Protein AF-A0A0L7K355-F1 (afdb_monomer)

Nearest PDB structures (foldseek):
  6idk-assembly1_A  TM=2.744E-01  e=1.757E+00  dengue virus type 3
  8cxg-assembly1_B  TM=2.798E-01  e=2.137E+00  Zika virus

Foldseek 3Di:
DVVCLVVVLVVVVPDQKDKDKQPQADPVRQCVVCVSDVQKDKDKDQLDDPVDPDPDDPSTMIMMMIGGCVQQVDADQDQDDDFKGKGKRWGQQDPPDDPPPPVRTDIDIDMDGSDD

Solvent-accessible surface area (backbone atoms only — not comparable to full-atom values): 7020 Å² total; per-residue (Å²): 78,86,90,48,45,71,59,53,38,57,46,57,78,78,44,62,65,49,81,46,67,61,42,62,40,52,76,87,50,48,65,58,60,54,74,59,42,85,65,37,44,68,52,66,47,43,48,57,74,83,89,48,99,62,86,82,74,85,65,72,29,26,40,35,40,35,35,35,38,93,70,47,82,61,71,60,80,50,75,50,66,99,53,39,46,35,41,37,43,47,37,56,77,46,92,88,51,63,84,85,37,72,89,33,49,50,72,46,73,52,70,46,72,61,78,130

Radius of gyration: 15.43 Å; Cα contacts (8 Å, |Δi|>4): 185; chains: 1; bounding box: 41×18×38 Å

pLDDT: mean 74.79, std 15.48, range [42.19, 96.38]

Mean predicted aligned error: 9.86 Å

Structure (mmCIF, N/CA/C/O backbone):
data_AF-A0A0L7K355-F1
#
_entry.id   AF-A0A0L7K355-F1
#
loop_
_atom_site.group_PDB
_atom_site.id
_atom_site.type_symbol
_atom_site.label_atom_id
_atom_site.label_alt_id
_atom_site.label_comp_id
_atom_site.label_asym_id
_atom_site.label_entity_id
_atom_site.label_seq_id
_atom_site.pdbx_PDB_ins_code
_atom_site.Cartn_x
_atom_site.Cartn_y
_atom_site.Cartn_z
_atom_site.occupancy
_atom_site.B_iso_or_equiv
_atom_site.auth_seq_id
_atom_site.auth_comp_id
_atom_site.auth_asym_id
_atom_site.auth_atom_id
_atom_site.pdbx_PDB_model_num
ATOM 1 N N . MET A 1 1 ? 12.694 3.382 -3.783 1.00 74.38 1 MET A N 1
ATOM 2 C CA . MET A 1 1 ? 11.914 2.826 -2.649 1.00 74.38 1 MET A CA 1
ATOM 3 C C . MET A 1 1 ? 12.766 2.152 -1.568 1.00 74.38 1 MET A C 1
ATOM 5 O O . MET A 1 1 ? 12.656 2.563 -0.422 1.00 74.38 1 MET A O 1
ATOM 9 N N . LYS A 1 2 ? 13.619 1.158 -1.884 1.00 72.12 2 LYS A N 1
ATOM 10 C CA . LYS A 1 2 ? 14.392 0.391 -0.873 1.00 72.12 2 LYS A CA 1
ATOM 11 C C . LYS A 1 2 ? 15.252 1.267 0.064 1.00 72.12 2 LYS A C 1
ATOM 13 O O . LYS A 1 2 ? 15.356 0.978 1.247 1.00 72.12 2 LYS A O 1
ATOM 18 N N . THR A 1 3 ? 15.791 2.382 -0.432 1.00 79.31 3 THR A N 1
ATOM 19 C CA . THR A 1 3 ? 16.575 3.358 0.354 1.00 79.31 3 THR A CA 1
ATOM 20 C C . THR A 1 3 ? 15.746 4.223 1.309 1.00 79.31 3 THR A C 1
ATOM 22 O O . THR A 1 3 ? 16.300 4.789 2.244 1.00 79.31 3 THR A O 1
ATOM 25 N N . SER A 1 4 ? 14.431 4.319 1.106 1.00 86.75 4 SER A N 1
ATOM 26 C CA . SER A 1 4 ? 13.522 5.168 1.893 1.00 86.75 4 SER A CA 1
ATOM 27 C C . SER A 1 4 ? 12.599 4.360 2.809 1.00 86.75 4 SER A C 1
ATOM 29 O O . SER A 1 4 ? 11.706 4.929 3.428 1.00 86.75 4 SER A O 1
ATOM 31 N N . VAL A 1 5 ? 12.793 3.038 2.910 1.00 91.56 5 VAL A N 1
ATOM 32 C CA . VAL A 1 5 ? 11.860 2.132 3.603 1.00 91.56 5 VAL A CA 1
ATOM 33 C C . VAL A 1 5 ? 11.627 2.505 5.069 1.00 91.56 5 VAL A C 1
ATOM 35 O O . VAL A 1 5 ? 10.502 2.425 5.549 1.00 91.56 5 VAL A O 1
ATOM 38 N N . ASN A 1 6 ? 12.657 2.983 5.769 1.00 93.25 6 ASN A N 1
ATOM 39 C CA . ASN A 1 6 ? 12.523 3.384 7.170 1.00 93.25 6 ASN A CA 1
ATOM 40 C C . ASN A 1 6 ? 11.656 4.639 7.340 1.00 93.25 6 ASN A C 1
ATOM 42 O O . ASN A 1 6 ? 10.932 4.742 8.322 1.00 93.25 6 ASN A O 1
ATOM 46 N N . GLU A 1 7 ? 11.671 5.563 6.378 1.00 93.50 7 GLU A N 1
ATOM 47 C CA . GLU A 1 7 ? 10.769 6.720 6.403 1.00 93.50 7 GLU A CA 1
ATOM 48 C C . GLU A 1 7 ? 9.329 6.301 6.088 1.00 93.50 7 GLU A C 1
ATOM 50 O O . GLU A 1 7 ? 8.392 6.788 6.712 1.00 93.50 7 GLU A O 1
ATOM 55 N N . ILE A 1 8 ? 9.144 5.326 5.192 1.00 93.81 8 ILE A N 1
ATOM 56 C CA . ILE A 1 8 ? 7.818 4.757 4.908 1.00 93.81 8 ILE A CA 1
ATOM 57 C C . ILE A 1 8 ? 7.250 4.063 6.155 1.00 93.81 8 ILE A C 1
ATOM 59 O O . ILE A 1 8 ? 6.062 4.199 6.437 1.00 93.81 8 ILE A O 1
ATOM 63 N N . ARG A 1 9 ? 8.086 3.379 6.947 1.00 95.81 9 ARG A N 1
ATOM 64 C CA . ARG A 1 9 ? 7.675 2.802 8.239 1.00 95.81 9 ARG A CA 1
ATOM 65 C C . ARG A 1 9 ? 7.173 3.865 9.211 1.00 95.81 9 ARG A C 1
ATOM 67 O O . ARG A 1 9 ? 6.063 3.736 9.706 1.00 95.81 9 ARG A O 1
ATOM 74 N N . LYS A 1 10 ? 7.911 4.966 9.372 1.00 94.69 10 LYS A N 1
ATOM 75 C CA . LYS A 1 10 ? 7.474 6.100 10.207 1.00 94.69 10 LYS A CA 1
ATOM 76 C C . LYS A 1 10 ? 6.156 6.718 9.726 1.00 94.69 10 LYS A C 1
ATOM 78 O O . LYS A 1 10 ? 5.346 7.169 10.534 1.00 94.69 10 LYS A O 1
ATOM 83 N N . LEU A 1 11 ? 5.916 6.740 8.411 1.00 93.75 11 LEU A N 1
ATOM 84 C CA . LEU A 1 11 ? 4.616 7.147 7.868 1.00 93.75 11 LEU A CA 1
ATOM 85 C C . LEU A 1 11 ? 3.511 6.160 8.266 1.00 93.75 11 LEU A C 1
ATOM 87 O O . LEU A 1 11 ? 2.422 6.594 8.625 1.00 93.75 11 LEU A O 1
ATOM 91 N N . CYS A 1 12 ? 3.781 4.853 8.264 1.00 95.31 12 CYS A N 1
ATOM 92 C CA . CYS A 1 12 ? 2.821 3.838 8.714 1.00 95.31 12 CYS A CA 1
ATOM 93 C C . CYS A 1 12 ? 2.493 3.957 10.216 1.00 95.31 12 CYS A C 1
ATOM 95 O O . CYS A 1 12 ? 1.378 3.625 10.620 1.00 95.31 12 CYS A O 1
ATOM 97 N N . ASP A 1 13 ? 3.407 4.486 11.033 1.00 94.00 13 ASP A N 1
ATOM 98 C CA . ASP A 1 13 ? 3.155 4.720 12.464 1.00 94.00 13 ASP A CA 1
ATOM 99 C C . ASP A 1 13 ? 2.121 5.833 12.712 1.00 94.00 13 ASP A C 1
ATOM 101 O O . ASP A 1 13 ? 1.475 5.865 13.758 1.00 94.00 13 ASP A O 1
ATOM 105 N N . THR A 1 14 ? 1.951 6.755 11.758 1.00 92.38 14 THR A N 1
ATOM 106 C CA . THR A 1 14 ? 1.155 7.986 11.940 1.00 92.38 14 THR A CA 1
ATOM 107 C C . THR A 1 14 ? -0.010 8.135 10.961 1.00 92.38 14 THR A C 1
ATOM 109 O O . THR A 1 14 ? -0.914 8.931 11.209 1.00 92.38 14 THR A O 1
ATOM 112 N N . ALA A 1 15 ? -0.022 7.370 9.871 1.00 89.44 15 ALA A N 1
ATOM 113 C CA . ALA A 1 15 ? -1.077 7.367 8.864 1.00 89.44 15 ALA A CA 1
ATOM 114 C C . ALA A 1 15 ? -1.865 6.050 8.876 1.00 89.44 15 ALA A C 1
ATOM 116 O O . ALA A 1 15 ? -1.381 5.022 9.339 1.00 89.44 15 ALA A O 1
ATOM 117 N N . ASP A 1 16 ? -3.077 6.059 8.322 1.00 87.56 16 ASP A N 1
ATOM 118 C CA . ASP A 1 16 ? -3.879 4.843 8.105 1.00 87.56 16 ASP A CA 1
ATOM 119 C C . ASP A 1 16 ? -3.803 4.332 6.665 1.00 87.56 16 ASP A C 1
ATOM 121 O O . ASP A 1 16 ? -4.039 3.152 6.402 1.00 87.56 16 ASP A O 1
ATOM 125 N N . ILE A 1 17 ? -3.465 5.227 5.735 1.00 89.12 17 ILE A N 1
ATOM 126 C CA . ILE A 1 17 ? -3.257 4.947 4.318 1.00 89.12 17 ILE A CA 1
ATOM 127 C C . ILE A 1 17 ? -1.984 5.669 3.887 1.00 89.12 17 ILE A C 1
ATOM 129 O O . ILE A 1 17 ? -1.827 6.863 4.142 1.00 89.12 17 ILE A O 1
ATOM 133 N N . VAL A 1 18 ? -1.095 4.954 3.203 1.00 91.62 18 VAL A N 1
ATOM 134 C CA . VAL A 1 18 ? 0.140 5.503 2.638 1.00 91.62 18 VAL A CA 1
ATOM 135 C C . VAL A 1 18 ? 0.145 5.237 1.140 1.00 91.62 18 VAL A C 1
ATOM 137 O O . VAL A 1 18 ? 0.139 4.088 0.708 1.00 91.62 18 VAL A O 1
ATOM 140 N N . CYS A 1 19 ? 0.174 6.300 0.339 1.00 89.75 19 CYS A N 1
ATOM 141 C CA . CYS A 1 19 ? 0.305 6.214 -1.113 1.00 89.75 19 CYS A CA 1
ATOM 142 C C . CYS A 1 19 ? 1.754 6.502 -1.511 1.00 89.75 19 CYS A C 1
ATOM 144 O O . CYS A 1 19 ? 2.311 7.534 -1.142 1.00 89.75 19 CYS A O 1
ATOM 146 N N . LEU A 1 20 ? 2.349 5.606 -2.289 1.00 88.69 20 LEU A N 1
ATOM 147 C CA . LEU A 1 20 ? 3.707 5.710 -2.803 1.00 88.69 20 LEU A CA 1
ATOM 148 C C . LEU A 1 20 ? 3.660 5.862 -4.323 1.00 88.69 20 LEU A C 1
ATOM 150 O O . LEU A 1 20 ? 2.919 5.158 -5.008 1.00 88.69 20 LEU A O 1
ATOM 154 N N . GLN A 1 21 ? 4.485 6.756 -4.850 1.00 86.44 21 GLN A N 1
ATOM 155 C CA . GLN A 1 21 ? 4.757 6.884 -6.280 1.00 86.44 21 GLN A CA 1
ATOM 156 C C . GLN A 1 21 ? 6.245 6.674 -6.517 1.00 86.44 21 GLN A C 1
ATOM 158 O O . GLN A 1 21 ? 7.031 6.719 -5.568 1.00 86.44 21 GLN A O 1
ATOM 163 N N . GLU A 1 22 ? 6.622 6.433 -7.771 1.00 85.12 22 GLU A N 1
ATOM 164 C CA . GLU A 1 22 ? 8.008 6.155 -8.135 1.00 85.12 22 GLU A CA 1
ATOM 165 C C . GLU A 1 22 ? 8.566 5.008 -7.274 1.00 85.12 22 GLU A C 1
ATOM 167 O O . GLU A 1 22 ? 9.632 5.090 -6.654 1.00 85.12 22 GLU A O 1
ATOM 172 N N . THR A 1 23 ? 7.837 3.887 -7.235 1.00 85.69 23 THR A N 1
ATOM 173 C CA . THR A 1 23 ? 8.261 2.715 -6.457 1.00 85.69 23 THR A CA 1
ATOM 174 C C . THR A 1 23 ? 9.441 1.978 -7.091 1.00 85.69 23 THR A C 1
ATOM 176 O O . THR A 1 23 ? 10.284 1.454 -6.361 1.00 85.69 23 THR A O 1
ATOM 179 N N . TRP A 1 24 ? 9.519 1.955 -8.431 1.00 84.69 24 TRP A N 1
ATOM 180 C CA . TRP A 1 24 ? 10.567 1.266 -9.203 1.00 84.69 24 TRP A CA 1
ATOM 181 C C . TRP A 1 24 ? 10.685 -0.231 -8.863 1.00 84.69 24 TRP A C 1
ATOM 183 O O . TRP A 1 24 ? 11.762 -0.815 -8.943 1.00 84.69 24 TRP A O 1
ATOM 193 N N . LEU A 1 25 ? 9.579 -0.856 -8.449 1.00 84.31 25 LEU A N 1
ATOM 194 C CA . LEU A 1 25 ? 9.524 -2.287 -8.168 1.00 84.31 25 LEU A CA 1
ATOM 195 C C . LEU A 1 25 ? 9.252 -3.057 -9.456 1.00 84.31 25 LEU A C 1
ATOM 197 O O . LEU A 1 25 ? 8.360 -2.692 -10.227 1.00 84.31 25 LEU A O 1
ATOM 201 N N . LEU A 1 26 ? 9.989 -4.144 -9.669 1.00 84.12 26 LEU A N 1
ATOM 202 C CA . LEU A 1 26 ? 9.643 -5.149 -10.670 1.00 84.12 26 LEU A CA 1
ATOM 203 C C . LEU A 1 26 ? 8.385 -5.910 -10.225 1.00 84.12 26 LEU A C 1
ATOM 205 O O . LEU A 1 26 ? 8.100 -5.952 -9.027 1.00 84.12 26 LEU A O 1
ATOM 209 N N . PRO A 1 27 ? 7.624 -6.543 -11.137 1.00 82.75 27 PRO A N 1
ATOM 210 C CA . PRO A 1 27 ? 6.422 -7.284 -10.752 1.00 82.75 27 PRO A CA 1
ATOM 211 C C . PRO A 1 27 ? 6.654 -8.334 -9.656 1.00 82.75 27 PRO A C 1
ATOM 213 O O . PRO A 1 27 ? 5.826 -8.464 -8.760 1.00 82.75 27 PRO A O 1
ATOM 216 N N . HIS A 1 28 ? 7.799 -9.025 -9.673 1.00 84.81 28 HIS A N 1
ATOM 217 C CA . HIS A 1 28 ? 8.169 -9.998 -8.637 1.00 84.81 28 HIS A CA 1
ATOM 218 C C . HIS A 1 28 ? 8.643 -9.358 -7.321 1.00 84.81 28 HIS A C 1
ATOM 2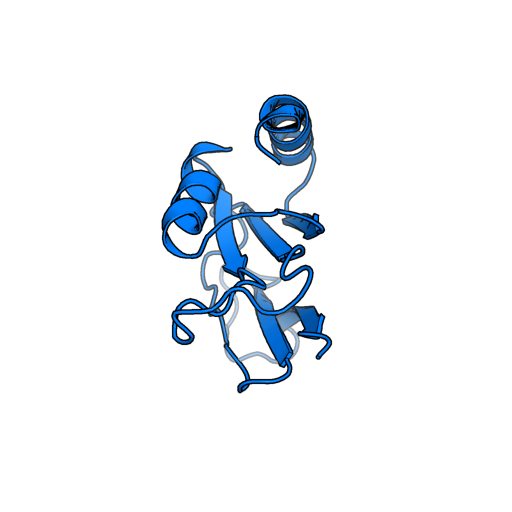20 O O . HIS A 1 28 ? 8.634 -10.022 -6.293 1.00 84.81 28 HIS A O 1
ATOM 226 N N . ASP A 1 29 ? 9.016 -8.077 -7.333 1.00 88.06 29 ASP A N 1
ATOM 227 C CA . ASP A 1 29 ? 9.431 -7.331 -6.141 1.00 88.06 29 ASP A CA 1
ATOM 228 C C . ASP A 1 29 ? 8.242 -6.670 -5.418 1.00 88.06 29 ASP A C 1
ATOM 230 O O . ASP A 1 29 ? 8.418 -6.101 -4.343 1.00 88.06 29 ASP A O 1
ATOM 234 N N . ILE A 1 30 ? 7.021 -6.713 -5.971 1.00 88.50 30 ILE A N 1
ATOM 235 C CA . ILE A 1 30 ? 5.833 -6.093 -5.353 1.00 88.50 30 ILE A CA 1
ATOM 236 C C . ILE A 1 30 ? 5.570 -6.667 -3.953 1.00 88.50 30 ILE A C 1
ATOM 238 O O . ILE A 1 30 ? 5.143 -5.927 -3.067 1.00 88.50 30 ILE A O 1
ATOM 242 N N . SER A 1 31 ? 5.873 -7.948 -3.719 1.00 92.19 31 SER A N 1
ATOM 243 C CA . SER A 1 31 ? 5.688 -8.597 -2.415 1.00 92.19 31 SER A CA 1
ATOM 244 C C . SER A 1 31 ? 6.505 -7.956 -1.290 1.00 92.19 31 SER A C 1
ATOM 246 O O . SER A 1 31 ? 6.084 -8.009 -0.136 1.00 92.19 31 SER A O 1
ATOM 248 N N . TYR A 1 32 ? 7.610 -7.277 -1.617 1.00 92.44 32 TYR A N 1
ATOM 249 C CA . TYR A 1 32 ? 8.425 -6.539 -0.650 1.00 92.44 32 TYR A CA 1
ATOM 250 C C . TYR A 1 32 ? 7.636 -5.430 0.069 1.00 92.44 32 TYR A C 1
ATOM 252 O O . TYR A 1 32 ? 7.957 -5.075 1.201 1.00 92.44 32 TYR A O 1
ATOM 260 N N . LEU A 1 33 ? 6.563 -4.902 -0.535 1.00 93.81 33 LEU A N 1
ATOM 261 C CA . LEU A 1 33 ? 5.667 -3.948 0.133 1.00 93.81 33 LEU A CA 1
ATOM 262 C C . LEU A 1 33 ? 5.054 -4.529 1.421 1.00 93.81 33 LEU A C 1
ATOM 264 O O . LEU A 1 33 ? 4.824 -3.784 2.372 1.00 93.81 33 LEU A O 1
ATOM 268 N N . GLY A 1 34 ? 4.840 -5.847 1.476 1.00 93.88 34 GLY A N 1
ATOM 269 C CA . GLY A 1 34 ? 4.331 -6.542 2.660 1.00 93.88 34 GLY A CA 1
ATOM 270 C C . GLY A 1 34 ? 5.322 -6.626 3.820 1.00 93.88 34 GLY A C 1
ATOM 271 O O . GLY A 1 34 ? 4.909 -6.837 4.954 1.00 93.88 34 GLY A O 1
ATOM 272 N N . GLU A 1 35 ? 6.613 -6.420 3.559 1.00 95.00 35 GLU A N 1
ATOM 273 C CA . GLU A 1 35 ? 7.678 -6.425 4.573 1.00 95.00 35 GLU A CA 1
ATOM 274 C C . GLU A 1 35 ? 7.905 -5.036 5.196 1.00 95.00 35 GLU A C 1
ATOM 276 O O . GLU A 1 35 ? 8.723 -4.860 6.109 1.00 95.00 35 GLU A O 1
ATOM 281 N N . ILE A 1 36 ? 7.208 -4.012 4.690 1.00 95.69 36 ILE A N 1
ATOM 282 C CA . ILE A 1 36 ? 7.341 -2.645 5.193 1.00 95.69 36 ILE A CA 1
ATOM 283 C C . ILE A 1 36 ? 6.757 -2.560 6.601 1.00 95.69 36 ILE A C 1
ATOM 285 O O . ILE A 1 36 ? 7.459 -2.100 7.500 1.00 95.69 36 ILE A O 1
ATOM 289 N N . HIS A 1 37 ? 5.521 -3.022 6.803 1.00 96.38 37 HIS A N 1
ATOM 290 C CA . HIS A 1 37 ? 4.838 -2.958 8.093 1.00 96.38 37 HIS A CA 1
ATOM 291 C C . HIS A 1 37 ? 3.789 -4.076 8.221 1.00 96.38 37 HIS A C 1
ATOM 293 O O . HIS A 1 37 ? 2.909 -4.202 7.371 1.00 96.38 37 HIS A O 1
ATOM 299 N N . GLU A 1 38 ? 3.837 -4.862 9.301 1.00 96.06 38 GLU A N 1
ATOM 300 C CA . GLU A 1 38 ? 3.002 -6.066 9.467 1.00 96.06 38 GLU A CA 1
ATOM 301 C C . GLU A 1 38 ? 1.495 -5.769 9.572 1.00 96.06 38 GLU A C 1
ATOM 303 O O . GLU A 1 38 ? 0.673 -6.486 8.992 1.00 96.06 38 GLU A O 1
ATOM 308 N N . ASP A 1 39 ? 1.125 -4.656 10.212 1.00 95.75 39 ASP A N 1
ATOM 309 C CA . ASP A 1 39 ? -0.274 -4.218 10.336 1.00 95.75 39 ASP A CA 1
ATOM 310 C C . ASP A 1 39 ? -0.891 -3.662 9.045 1.00 95.75 39 ASP A C 1
ATOM 312 O O . ASP A 1 39 ? -2.087 -3.349 9.014 1.00 95.75 39 ASP A O 1
ATOM 316 N N . PHE A 1 40 ? -0.107 -3.524 7.972 1.00 94.75 40 PHE A N 1
ATOM 317 C CA . PHE A 1 40 ? -0.570 -2.937 6.719 1.00 94.75 40 PHE A CA 1
ATOM 318 C C . PHE A 1 40 ? -0.802 -3.999 5.642 1.00 94.75 40 PHE A C 1
ATOM 320 O O . PHE A 1 40 ? -0.019 -4.930 5.451 1.00 94.75 40 PHE A O 1
ATOM 327 N N . GLY A 1 41 ? -1.936 -3.887 4.951 1.00 92.62 41 GLY A N 1
ATOM 328 C CA . GLY A 1 41 ? -2.162 -4.513 3.654 1.00 92.62 41 GLY A CA 1
ATOM 329 C C . GLY A 1 41 ? -1.535 -3.650 2.566 1.00 92.62 41 GLY A C 1
ATOM 330 O O . GLY A 1 41 ? -1.232 -2.479 2.804 1.00 92.62 41 GLY A O 1
ATOM 331 N N . TYR A 1 42 ? -1.313 -4.221 1.386 1.00 92.88 42 TYR A N 1
ATOM 332 C CA . TYR A 1 42 ? -0.671 -3.502 0.295 1.00 92.88 42 TYR A CA 1
ATOM 333 C C . TYR A 1 42 ? -1.199 -3.925 -1.069 1.00 92.88 42 TYR A C 1
ATOM 335 O O . TYR A 1 42 ? -1.662 -5.047 -1.278 1.00 92.88 42 TYR A O 1
ATOM 343 N N . ALA A 1 43 ? -1.069 -3.009 -2.017 1.00 89.19 43 ALA A N 1
ATOM 344 C CA . ALA A 1 43 ? -1.221 -3.265 -3.433 1.00 89.19 43 ALA A CA 1
ATOM 345 C C . ALA A 1 43 ? -0.230 -2.382 -4.183 1.00 89.19 43 ALA A C 1
ATOM 347 O O . ALA A 1 43 ? 0.021 -1.240 -3.800 1.00 89.19 43 ALA A O 1
ATOM 348 N N . GLY A 1 44 ? 0.345 -2.911 -5.253 1.00 86.56 44 GLY A N 1
ATOM 349 C CA . GLY A 1 44 ? 1.336 -2.200 -6.040 1.00 86.56 44 GLY A CA 1
ATOM 350 C C . GLY A 1 44 ? 1.223 -2.550 -7.505 1.00 86.56 44 GLY A C 1
ATOM 351 O O . GLY A 1 44 ? 0.715 -3.604 -7.882 1.00 86.56 44 GLY A O 1
ATOM 352 N N . THR A 1 45 ? 1.710 -1.645 -8.337 1.00 81.44 45 THR A N 1
ATOM 353 C CA . THR A 1 45 ? 1.812 -1.855 -9.770 1.00 81.44 45 THR A CA 1
ATOM 354 C C . THR A 1 45 ? 3.194 -1.461 -10.253 1.00 81.44 45 THR A C 1
ATOM 356 O O . THR A 1 45 ? 3.650 -0.340 -10.032 1.00 81.44 45 THR A O 1
ATOM 359 N N . SER A 1 46 ? 3.825 -2.374 -10.985 1.00 80.19 46 SER A N 1
ATOM 360 C CA . SER A 1 46 ? 5.027 -2.066 -11.747 1.00 80.19 46 SER A CA 1
ATOM 361 C C . SER A 1 46 ? 4.663 -1.422 -13.082 1.00 80.19 46 SER A C 1
ATOM 363 O O . SER A 1 46 ? 3.748 -1.891 -13.761 1.00 80.19 46 SER A O 1
ATOM 365 N N . ALA A 1 47 ? 5.398 -0.380 -13.468 1.00 69.50 47 ALA A N 1
ATOM 366 C CA . ALA A 1 47 ? 5.339 0.195 -14.813 1.00 69.50 47 ALA A CA 1
ATOM 367 C C . ALA A 1 47 ? 6.186 -0.594 -15.838 1.00 69.50 47 ALA A C 1
ATOM 369 O O . ALA A 1 47 ? 6.295 -0.175 -16.985 1.00 69.50 47 ALA A O 1
ATOM 370 N N . VAL A 1 48 ? 6.797 -1.715 -15.431 1.00 64.62 48 VAL A N 1
ATOM 371 C CA . VAL A 1 48 ? 7.622 -2.564 -16.298 1.00 64.62 48 VAL A CA 1
ATOM 372 C C . VAL A 1 48 ? 6.751 -3.623 -16.966 1.00 64.62 48 VAL A C 1
ATOM 374 O O . VAL A 1 48 ? 6.129 -4.441 -16.282 1.00 64.62 48 VAL A O 1
ATOM 377 N N . ASP A 1 49 ? 6.726 -3.613 -18.298 1.00 59.44 49 ASP A N 1
ATOM 378 C CA . ASP A 1 49 ? 6.195 -4.716 -19.094 1.00 59.44 49 ASP A CA 1
ATOM 379 C C . ASP A 1 49 ? 7.291 -5.775 -19.263 1.00 59.44 49 ASP A C 1
ATOM 381 O O . ASP A 1 49 ? 8.352 -5.510 -19.824 1.00 59.44 49 ASP A O 1
ATOM 385 N N . VAL A 1 50 ? 7.056 -6.963 -18.707 1.00 56.84 50 VAL A N 1
ATOM 386 C CA . VAL A 1 50 ? 7.984 -8.106 -18.779 1.00 56.84 50 VAL A CA 1
ATOM 387 C C . VAL A 1 50 ? 7.683 -9.009 -19.978 1.00 5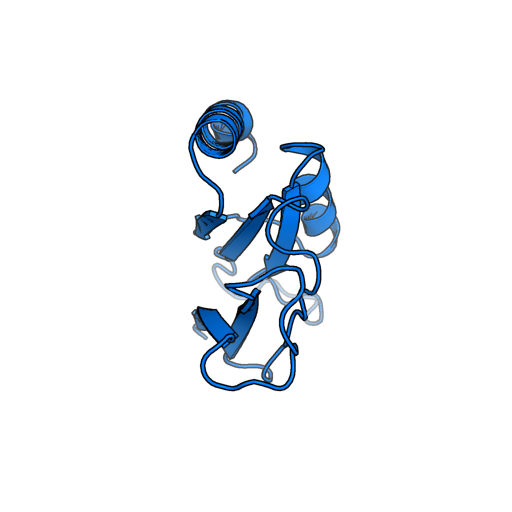6.84 50 VAL A C 1
ATOM 389 O O . VAL A 1 50 ? 8.377 -10.000 -20.173 1.00 56.84 50 VAL A O 1
ATOM 392 N N . SER A 1 51 ? 6.639 -8.704 -20.761 1.00 55.28 51 SER A N 1
ATOM 393 C CA . SER A 1 51 ? 6.230 -9.508 -21.921 1.00 55.28 51 SER A CA 1
ATOM 394 C C . SER A 1 51 ? 7.028 -9.207 -23.194 1.00 55.28 51 SER A C 1
ATOM 396 O O . SER A 1 51 ? 7.004 -9.995 -24.139 1.00 55.28 51 SER A O 1
ATOM 398 N N . SER A 1 52 ? 7.776 -8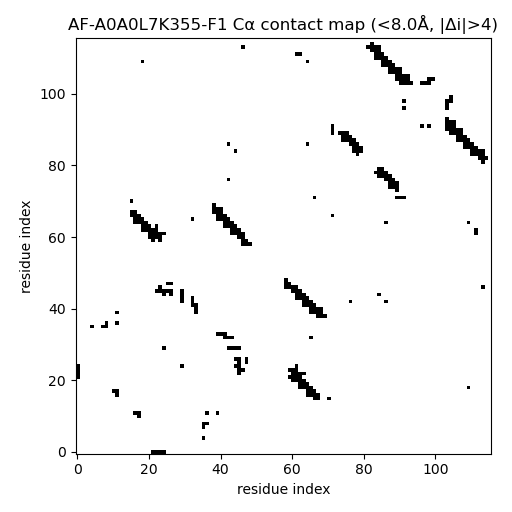.103 -23.215 1.00 52.28 52 SER A N 1
ATOM 399 C CA . SER A 1 52 ? 8.730 -7.780 -24.272 1.00 52.28 52 SER A CA 1
ATOM 400 C C . SER A 1 52 ? 10.156 -8.069 -23.798 1.00 52.28 52 SER A C 1
ATOM 402 O O . SER A 1 52 ? 10.663 -7.365 -22.927 1.00 52.28 52 SER A O 1
ATOM 404 N N . ASP A 1 53 ? 10.837 -9.035 -24.425 1.00 48.25 53 ASP A N 1
ATOM 405 C CA . ASP A 1 53 ? 12.268 -9.364 -24.218 1.00 48.25 53 ASP A CA 1
ATOM 406 C C . ASP A 1 53 ? 13.235 -8.184 -24.481 1.00 48.25 53 ASP A C 1
ATOM 408 O O . ASP A 1 53 ? 14.447 -8.288 -24.295 1.00 48.25 53 ASP A O 1
ATOM 412 N N . VAL A 1 54 ? 12.713 -7.034 -24.911 1.00 52.56 54 VAL A N 1
ATOM 413 C CA . VAL A 1 54 ? 13.460 -5.799 -25.125 1.00 52.56 54 VAL A CA 1
ATOM 414 C C . VAL A 1 54 ? 12.877 -4.720 -24.217 1.00 52.56 54 VAL A C 1
ATOM 416 O O . VAL A 1 54 ? 11.765 -4.246 -24.438 1.00 52.56 54 VAL A O 1
ATOM 419 N N . LEU A 1 55 ? 13.652 -4.294 -23.215 1.00 50.88 55 LEU A N 1
ATOM 420 C CA . LEU A 1 55 ? 13.408 -3.058 -22.465 1.00 50.88 55 LEU A CA 1
ATOM 421 C C . LEU A 1 55 ? 13.544 -1.867 -23.429 1.00 50.88 55 LEU A C 1
ATOM 423 O O . LEU A 1 55 ? 14.630 -1.311 -23.599 1.00 50.88 55 LEU A O 1
ATOM 427 N N . GLN A 1 56 ? 12.463 -1.496 -24.112 1.00 44.59 56 GLN A N 1
ATOM 428 C CA . GLN A 1 56 ? 12.458 -0.357 -25.026 1.00 44.59 56 GLN A CA 1
ATOM 429 C C . GLN A 1 56 ? 12.063 0.918 -24.256 1.00 44.59 56 GLN A C 1
ATOM 431 O O . GLN A 1 56 ? 10.895 1.138 -23.958 1.00 44.59 56 GLN A O 1
ATOM 436 N N . GLY A 1 57 ? 13.045 1.760 -23.909 1.00 55.41 57 GLY A N 1
ATOM 437 C CA . GLY A 1 57 ? 12.835 3.067 -23.257 1.00 55.41 57 GLY A CA 1
ATOM 438 C C . GLY A 1 57 ? 13.162 3.102 -21.757 1.00 55.41 57 GLY A C 1
ATOM 439 O O . GLY A 1 57 ? 13.897 2.251 -21.263 1.00 55.41 57 GLY A O 1
ATOM 440 N N . ARG A 1 58 ? 12.659 4.113 -21.024 1.00 48.66 58 ARG A N 1
ATOM 441 C CA . ARG A 1 58 ? 12.724 4.190 -19.547 1.00 48.66 58 ARG A CA 1
ATOM 442 C C . ARG A 1 58 ? 11.425 3.633 -18.923 1.00 48.66 58 ARG A C 1
ATOM 444 O O . ARG A 1 58 ? 10.550 4.429 -18.590 1.00 48.66 58 ARG A O 1
ATOM 451 N N . PRO A 1 59 ? 11.259 2.312 -18.728 1.00 58.91 59 PRO A N 1
ATOM 452 C CA . PRO A 1 59 ? 10.111 1.762 -18.013 1.00 58.91 59 PRO A CA 1
ATOM 453 C C . PRO A 1 59 ? 10.331 1.911 -16.509 1.00 58.91 59 PRO A C 1
ATOM 455 O O . PRO A 1 59 ? 10.679 0.955 -15.826 1.00 58.91 59 PRO A O 1
ATOM 458 N N . PHE A 1 60 ? 10.204 3.122 -15.973 1.00 63.34 60 PHE A N 1
ATOM 459 C CA . PHE A 1 60 ? 10.579 3.344 -14.583 1.00 63.34 60 PHE A CA 1
ATOM 460 C C . PHE A 1 60 ? 9.636 4.312 -13.885 1.00 63.34 60 PHE A C 1
ATOM 462 O O . PHE A 1 60 ? 9.761 5.524 -13.998 1.00 63.34 60 PHE A O 1
ATOM 469 N N . GLY A 1 61 ? 8.678 3.722 -13.179 1.00 74.31 61 GLY A N 1
ATOM 470 C CA . GLY A 1 61 ? 7.691 4.403 -12.361 1.00 74.31 61 GLY A CA 1
ATOM 471 C C . GLY A 1 61 ? 7.034 3.388 -11.433 1.00 74.31 61 GLY A C 1
ATOM 472 O O . GLY A 1 61 ? 7.699 2.522 -10.852 1.00 74.31 61 GLY A O 1
ATOM 473 N N . GLY A 1 62 ? 5.713 3.448 -11.331 1.00 79.50 62 GLY A N 1
ATOM 474 C CA . GLY A 1 62 ? 4.926 2.537 -10.509 1.00 79.50 62 GLY A CA 1
ATOM 475 C C . GLY A 1 62 ? 4.435 3.201 -9.235 1.00 79.50 62 GLY A C 1
ATOM 476 O O . GLY A 1 62 ? 5.044 4.136 -8.708 1.00 79.50 62 GLY A O 1
ATOM 477 N N . VAL A 1 63 ? 3.290 2.720 -8.774 1.00 84.06 63 VAL A N 1
ATOM 478 C CA . VAL A 1 63 ? 2.622 3.224 -7.581 1.00 84.06 63 VAL A CA 1
ATOM 479 C C . VAL A 1 63 ? 2.306 2.065 -6.659 1.00 84.06 63 VAL A C 1
ATOM 481 O O . VAL A 1 63 ? 2.088 0.935 -7.104 1.00 84.06 63 VAL A O 1
ATOM 484 N N . ALA A 1 64 ? 2.262 2.363 -5.373 1.00 88.44 64 ALA A N 1
ATOM 485 C CA . ALA A 1 64 ? 1.784 1.444 -4.367 1.00 88.44 64 ALA A CA 1
ATOM 486 C C . ALA A 1 64 ? 0.880 2.172 -3.387 1.00 88.44 64 ALA A C 1
ATOM 488 O O . ALA A 1 64 ? 0.965 3.385 -3.204 1.00 88.44 64 ALA A O 1
ATOM 489 N N . ILE A 1 65 ? 0.016 1.410 -2.745 1.00 90.06 65 ILE A N 1
ATOM 490 C CA . ILE A 1 65 ? -0.792 1.872 -1.635 1.00 90.06 65 ILE A CA 1
ATOM 491 C C . ILE A 1 65 ? -0.692 0.845 -0.519 1.00 90.06 65 ILE A C 1
ATOM 493 O O . ILE A 1 65 ? -0.711 -0.361 -0.768 1.00 90.06 65 ILE A O 1
ATOM 497 N N . LEU A 1 66 ? -0.553 1.340 0.702 1.00 92.38 66 LEU A N 1
ATOM 498 C CA . LEU A 1 66 ? -0.597 0.557 1.921 1.00 92.38 66 LEU A CA 1
ATOM 499 C C . LEU A 1 66 ? -1.769 1.052 2.764 1.00 92.38 66 LEU A C 1
ATOM 501 O O . LEU A 1 66 ? -2.041 2.253 2.792 1.00 92.38 66 LEU A O 1
ATOM 505 N N . TRP A 1 67 ? -2.452 0.147 3.459 1.00 91.31 67 TRP A N 1
ATOM 506 C CA . TRP A 1 67 ? -3.582 0.487 4.329 1.00 91.31 67 TRP A CA 1
ATOM 507 C C . TRP A 1 67 ? -3.571 -0.313 5.630 1.00 91.31 67 TRP A C 1
ATOM 509 O O . TRP A 1 67 ? -3.228 -1.494 5.639 1.00 91.31 67 TRP A O 1
ATOM 519 N N . ARG A 1 68 ? -4.001 0.299 6.736 1.00 91.38 68 ARG A N 1
ATOM 520 C CA . ARG A 1 68 ? -4.066 -0.348 8.053 1.00 91.38 68 ARG A CA 1
ATOM 521 C C . ARG A 1 68 ? -5.154 -1.431 8.081 1.00 91.38 68 ARG A C 1
ATOM 523 O O . ARG A 1 68 ? -6.347 -1.121 8.075 1.00 91.38 68 ARG A O 1
ATOM 530 N N . LYS A 1 69 ? -4.769 -2.710 8.175 1.00 89.25 69 LYS A N 1
ATOM 531 C CA . LYS A 1 69 ? -5.687 -3.874 8.117 1.00 89.25 69 LYS A CA 1
ATOM 532 C C . LYS A 1 69 ? -6.820 -3.792 9.140 1.00 89.25 69 LYS A C 1
ATOM 534 O O . LYS A 1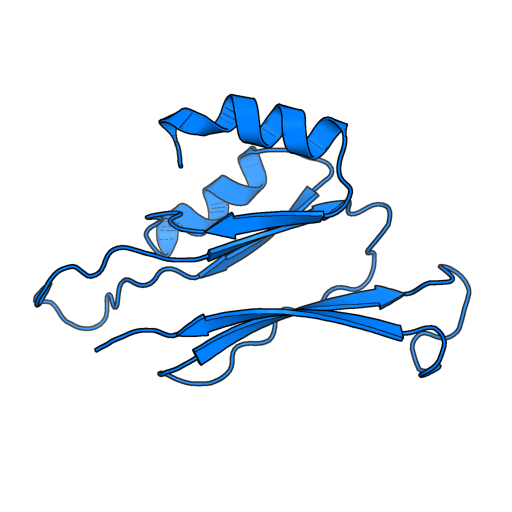 69 ? -7.957 -4.139 8.846 1.00 89.25 69 LYS A O 1
ATOM 539 N N . ALA A 1 70 ? -6.521 -3.282 10.336 1.00 86.81 70 ALA A N 1
ATOM 540 C CA . ALA A 1 70 ? -7.499 -3.163 11.415 1.00 86.81 70 ALA A CA 1
ATOM 541 C C . ALA A 1 70 ? -8.645 -2.177 11.106 1.00 86.81 70 ALA A C 1
ATOM 543 O O . ALA A 1 70 ? -9.689 -2.232 11.763 1.00 86.81 70 ALA A O 1
ATOM 544 N N . LEU A 1 71 ? -8.457 -1.254 10.155 1.00 81.81 71 LEU A N 1
ATOM 545 C CA . LEU A 1 71 ? -9.452 -0.254 9.754 1.00 81.81 71 LEU A CA 1
ATOM 546 C C . LE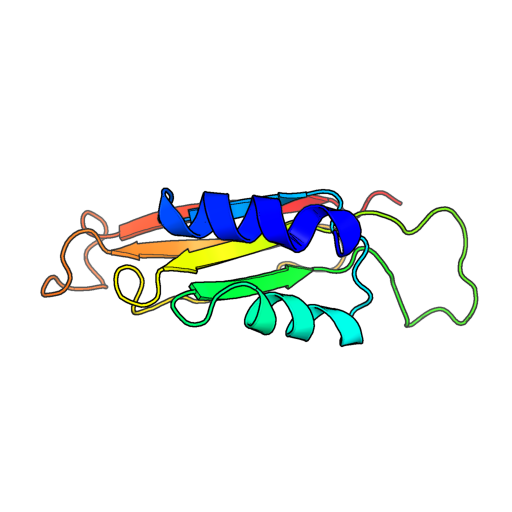U A 1 71 ? -10.147 -0.616 8.437 1.00 81.81 71 LEU A C 1
ATOM 548 O O . LEU A 1 71 ? -11.351 -0.399 8.326 1.00 81.81 71 LEU A O 1
ATOM 552 N N . PHE A 1 72 ? -9.419 -1.208 7.487 1.00 81.56 72 PHE A N 1
ATOM 553 C CA . PHE A 1 72 ? -9.933 -1.608 6.173 1.00 81.56 72 PHE A CA 1
ATOM 554 C C . PHE A 1 72 ? -9.943 -3.137 6.070 1.00 81.56 72 PHE A C 1
ATOM 556 O O . PHE A 1 72 ? -8.966 -3.755 5.648 1.00 81.56 72 PHE A O 1
ATOM 563 N N . TYR A 1 73 ? -11.044 -3.738 6.521 1.00 72.94 73 TYR A N 1
ATOM 564 C CA . TYR A 1 73 ? -11.207 -5.193 6.637 1.00 72.94 73 TYR A CA 1
ATOM 565 C C . TYR A 1 73 ? -11.732 -5.858 5.358 1.00 72.94 73 TYR A C 1
ATOM 567 O O . TYR A 1 73 ? -11.594 -7.067 5.203 1.00 72.94 73 TYR A O 1
ATOM 575 N N . ASP A 1 74 ? -12.298 -5.073 4.443 1.00 73.56 74 ASP A N 1
ATOM 576 C CA . ASP A 1 74 ? -12.689 -5.507 3.107 1.00 73.56 74 ASP A CA 1
ATOM 577 C C . ASP A 1 74 ? -12.015 -4.576 2.098 1.00 73.56 74 ASP A C 1
ATOM 579 O O . ASP A 1 74 ? -12.284 -3.378 2.098 1.00 73.56 74 ASP A O 1
ATOM 583 N N . VAL A 1 75 ? -11.072 -5.094 1.306 1.00 75.94 75 VAL A N 1
ATOM 584 C CA . VAL A 1 75 ? -10.333 -4.330 0.291 1.00 75.94 75 VAL A CA 1
ATOM 585 C C . VAL A 1 75 ? -10.257 -5.147 -0.987 1.00 75.94 75 VAL A C 1
ATOM 587 O O . VAL A 1 75 ? -9.749 -6.265 -0.995 1.00 75.94 75 VAL A O 1
ATOM 590 N N . SER A 1 76 ? -10.726 -4.559 -2.087 1.00 76.69 76 SER A N 1
ATOM 591 C CA . SER A 1 76 ? -10.709 -5.173 -3.414 1.00 76.69 76 SER A CA 1
ATOM 592 C C . SER A 1 76 ? -9.818 -4.373 -4.355 1.00 76.69 76 SER A C 1
ATOM 594 O O . SER A 1 76 ? -10.148 -3.254 -4.735 1.00 76.69 76 SER A O 1
ATOM 596 N N . VAL A 1 77 ? -8.695 -4.957 -4.767 1.00 75.44 77 VAL A N 1
ATOM 597 C CA . VAL A 1 77 ? -7.788 -4.331 -5.734 1.00 75.44 77 VAL A CA 1
ATOM 598 C C . VAL A 1 77 ? -8.307 -4.600 -7.141 1.00 75.44 77 VAL A C 1
ATOM 600 O O . VAL A 1 77 ? -8.260 -5.728 -7.626 1.00 75.44 77 VAL A O 1
ATOM 603 N N . LEU A 1 78 ? -8.797 -3.556 -7.805 1.00 71.56 78 LEU A N 1
ATOM 604 C CA . LEU A 1 78 ? -9.219 -3.634 -9.200 1.00 71.56 78 LEU A CA 1
ATOM 605 C C . LEU A 1 78 ? -8.033 -3.341 -10.126 1.00 71.56 78 LEU A C 1
ATOM 607 O O . LEU A 1 78 ? -7.127 -2.588 -9.789 1.00 71.56 78 LEU A O 1
ATOM 611 N N . GLN A 1 79 ? -8.020 -3.943 -11.310 1.00 64.88 79 GLN A N 1
ATOM 612 C CA . GLN A 1 79 ? -7.089 -3.580 -12.375 1.00 64.88 79 GLN A CA 1
ATOM 613 C C . GLN A 1 79 ? -7.914 -3.274 -13.621 1.00 64.88 79 GLN A C 1
ATOM 615 O O . GLN A 1 79 ? -8.629 -4.137 -14.122 1.00 64.88 79 GLN A O 1
ATOM 620 N N . SER A 1 80 ? -7.846 -2.027 -14.091 1.00 55.97 80 SER A N 1
ATOM 621 C CA . SER A 1 80 ? -8.361 -1.656 -15.410 1.00 55.97 80 SER A CA 1
ATOM 622 C C . SER A 1 80 ? -7.250 -1.878 -16.448 1.00 55.97 80 SER A C 1
ATOM 624 O O . SER A 1 80 ? -6.077 -1.941 -16.084 1.00 55.97 80 SER A O 1
ATOM 626 N N . GLY A 1 81 ? -7.612 -2.118 -17.712 1.00 57.41 81 GLY A N 1
ATOM 627 C CA . GLY A 1 81 ? -6.724 -2.665 -18.753 1.00 57.41 81 GLY A CA 1
ATOM 628 C C . GLY A 1 81 ? -5.464 -1.842 -19.091 1.00 57.41 81 GLY A C 1
ATOM 629 O O . GLY A 1 81 ? -5.213 -0.793 -18.507 1.00 57.41 81 GLY A O 1
ATOM 630 N N . ASN A 1 82 ? -4.701 -2.323 -20.087 1.00 56.66 82 ASN A N 1
ATOM 631 C CA . ASN A 1 82 ? -3.303 -1.995 -20.465 1.00 56.66 82 ASN A CA 1
ATOM 632 C C . ASN A 1 82 ? -2.775 -0.543 -20.327 1.00 56.66 82 ASN A C 1
ATOM 634 O O . ASN A 1 82 ? -1.559 -0.358 -20.318 1.00 56.66 82 ASN A O 1
ATOM 638 N N . LEU A 1 83 ? -3.625 0.483 -20.232 1.00 52.25 83 LEU A N 1
ATOM 639 C CA . LEU A 1 83 ? -3.224 1.894 -20.164 1.00 52.25 83 LEU A CA 1
ATOM 640 C C . LEU A 1 83 ? -3.379 2.542 -18.772 1.00 52.25 83 LEU A C 1
ATOM 642 O O . LEU A 1 83 ? -2.764 3.575 -18.510 1.00 52.25 83 LEU A O 1
ATOM 646 N N . MET A 1 84 ? -4.210 1.982 -17.883 1.00 53.16 84 MET A N 1
ATOM 647 C CA . MET A 1 84 ? -4.488 2.581 -16.572 1.00 53.16 84 MET A CA 1
ATOM 648 C C . MET A 1 84 ? -4.685 1.510 -15.506 1.00 53.16 84 MET A C 1
ATOM 650 O O . MET A 1 84 ? -5.699 0.819 -15.491 1.00 53.16 84 MET A O 1
ATOM 654 N N . ARG A 1 85 ? -3.754 1.427 -14.553 1.00 58.19 85 ARG A N 1
ATOM 655 C CA . ARG A 1 85 ? -3.928 0.584 -13.365 1.00 58.19 85 ARG A CA 1
ATOM 656 C C . ARG A 1 85 ? -4.445 1.440 -12.217 1.00 58.19 85 ARG A C 1
ATOM 658 O O . ARG A 1 85 ? -3.809 2.423 -11.843 1.00 58.19 85 ARG A O 1
ATOM 665 N N . THR A 1 86 ? -5.588 1.050 -11.664 1.00 60.06 86 THR A N 1
ATOM 666 C CA . THR A 1 86 ? -6.309 1.822 -10.648 1.00 60.06 86 THR A CA 1
ATOM 667 C C . THR A 1 86 ? -6.565 0.974 -9.422 1.00 60.06 86 THR A C 1
ATOM 669 O O . THR A 1 86 ? -7.387 0.071 -9.474 1.00 60.06 86 THR A O 1
ATOM 672 N N . ILE A 1 87 ? -5.920 1.295 -8.307 1.00 62.69 87 ILE A N 1
ATOM 673 C CA . ILE A 1 87 ? -6.187 0.640 -7.031 1.00 62.69 87 ILE A CA 1
ATOM 674 C C . ILE A 1 87 ? -7.334 1.376 -6.347 1.00 62.69 87 ILE A C 1
ATOM 676 O O . ILE A 1 87 ? -7.217 2.564 -6.053 1.00 62.69 87 ILE A O 1
ATOM 680 N N . VAL A 1 88 ? -8.428 0.667 -6.082 1.00 61.28 88 VAL A N 1
ATOM 681 C CA . VAL A 1 88 ? -9.559 1.184 -5.310 1.00 61.28 88 VAL A CA 1
ATOM 682 C C . VAL A 1 88 ? -9.508 0.573 -3.918 1.00 61.28 88 VAL A C 1
ATOM 684 O O . VAL A 1 88 ? -9.521 -0.643 -3.774 1.00 61.28 88 VAL A O 1
ATOM 687 N N . ILE A 1 89 ? -9.457 1.407 -2.886 1.00 64.75 89 ILE A N 1
ATOM 688 C CA . ILE A 1 89 ? -9.632 0.977 -1.502 1.00 64.75 89 ILE A CA 1
ATOM 689 C C . ILE A 1 89 ? -11.025 1.413 -1.060 1.00 64.75 89 ILE A C 1
ATOM 691 O O . ILE A 1 89 ? -11.252 2.612 -0.862 1.00 64.75 89 ILE A O 1
ATOM 695 N N . PRO A 1 90 ? -11.974 0.477 -0.924 1.00 59.03 90 PRO A N 1
ATOM 696 C CA . PRO A 1 90 ? -13.255 0.783 -0.319 1.00 59.03 90 PRO A CA 1
ATOM 697 C C . PRO A 1 90 ? -13.059 1.101 1.168 1.00 59.03 90 PRO A C 1
ATOM 699 O O . PRO A 1 90 ? -12.557 0.283 1.933 1.00 59.03 90 PRO A O 1
ATOM 702 N N . ILE A 1 91 ? -13.434 2.308 1.593 1.00 63.25 91 ILE A N 1
ATOM 703 C CA . ILE A 1 91 ? -13.442 2.662 3.014 1.00 63.25 91 ILE A CA 1
ATOM 704 C C . ILE A 1 91 ? -14.850 2.461 3.546 1.00 63.25 91 ILE A C 1
ATOM 706 O O . ILE A 1 91 ? -15.767 3.173 3.134 1.00 63.25 91 ILE A O 1
ATOM 710 N N . VAL A 1 92 ? -15.007 1.525 4.481 1.00 62.38 92 VAL A N 1
ATOM 711 C CA . VAL A 1 92 ? -16.266 1.336 5.205 1.00 62.38 92 VAL A CA 1
ATOM 712 C C . VAL A 1 92 ? -16.225 2.153 6.496 1.00 62.38 92 VAL A C 1
ATOM 714 O O . VAL A 1 92 ? -15.402 1.904 7.375 1.00 62.38 92 VAL A O 1
ATOM 717 N N . LYS A 1 93 ? -17.101 3.156 6.616 1.00 59.66 93 LYS A N 1
ATOM 718 C CA . LYS A 1 93 ? -17.120 4.104 7.744 1.00 59.66 93 LYS A CA 1
ATOM 719 C C . LYS A 1 93 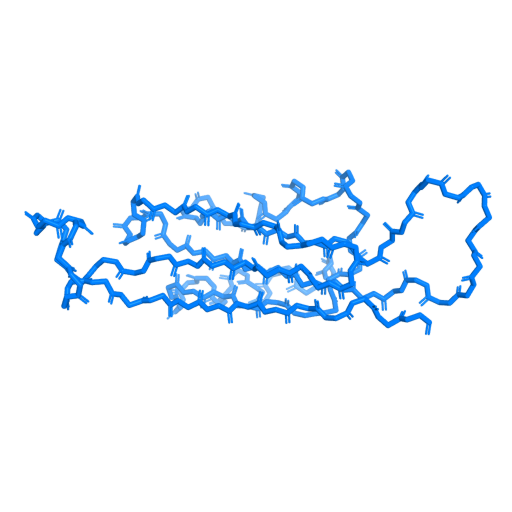? -17.512 3.433 9.066 1.00 59.66 93 LYS A C 1
ATOM 721 O O . LYS A 1 93 ? -16.991 3.795 10.117 1.00 59.66 93 LYS A O 1
ATOM 726 N N . ASN A 1 94 ? -18.439 2.482 9.021 1.00 64.44 94 ASN A N 1
ATOM 727 C CA . ASN A 1 94 ? -18.945 1.740 10.165 1.00 64.44 94 ASN A CA 1
ATOM 728 C C . ASN A 1 94 ? -18.608 0.254 10.009 1.00 64.44 94 ASN A C 1
ATOM 730 O O . ASN A 1 94 ? -19.163 -0.420 9.143 1.00 64.44 94 ASN A O 1
ATOM 734 N N . LYS A 1 95 ? -17.725 -0.257 10.877 1.00 60.78 95 LYS A N 1
ATOM 735 C CA . LYS A 1 95 ? -17.272 -1.659 10.866 1.00 60.78 95 LYS A CA 1
ATOM 736 C C . LYS A 1 95 ? -18.401 -2.678 11.050 1.00 60.78 95 LYS A C 1
ATOM 738 O O . LYS A 1 95 ? -18.248 -3.815 10.632 1.00 60.78 95 LYS A O 1
ATOM 743 N N . THR A 1 96 ? -19.503 -2.286 11.687 1.00 65.31 96 THR A N 1
ATOM 744 C CA . THR A 1 96 ? -20.691 -3.134 11.884 1.00 65.31 96 THR A CA 1
ATOM 745 C C . THR A 1 96 ? -21.848 -2.753 10.962 1.00 65.31 96 THR A C 1
ATOM 747 O O . THR A 1 96 ? -22.910 -3.367 11.025 1.00 65.31 96 THR A O 1
ATOM 750 N N . GLY A 1 97 ? -21.668 -1.715 10.140 1.00 66.19 97 GLY A 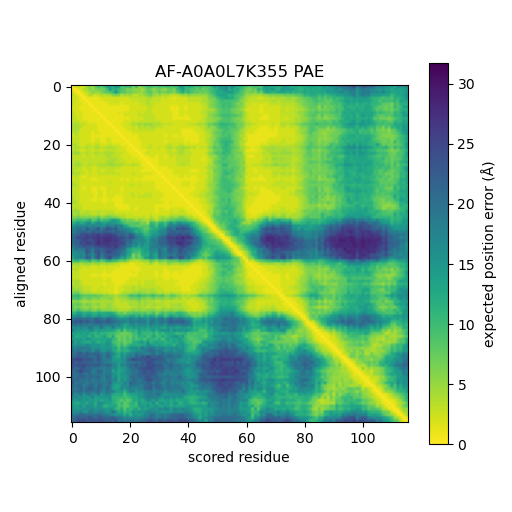N 1
ATOM 751 C CA . GLY A 1 97 ? -22.667 -1.266 9.182 1.00 66.19 97 GLY A CA 1
ATOM 752 C C . GLY A 1 97 ? -22.683 -2.143 7.937 1.00 66.19 97 GLY A C 1
ATOM 753 O O . GLY A 1 97 ? -21.698 -2.800 7.610 1.00 66.19 97 GLY A O 1
ATOM 754 N N . ASP A 1 98 ? -23.803 -2.117 7.224 1.00 66.19 98 ASP A N 1
ATOM 755 C CA . ASP A 1 98 ? -23.953 -2.817 5.954 1.00 66.19 98 ASP A CA 1
ATOM 756 C C . ASP A 1 98 ? -22.914 -2.308 4.936 1.00 66.19 98 ASP A C 1
ATOM 758 O O . ASP A 1 98 ? -22.779 -1.100 4.716 1.00 66.19 98 ASP A O 1
ATOM 762 N N . VAL A 1 99 ? -22.151 -3.226 4.339 1.00 63.16 99 VAL A N 1
ATOM 763 C CA . VAL A 1 99 ? -21.149 -2.915 3.303 1.00 63.16 99 VAL A CA 1
ATOM 764 C C . VAL A 1 99 ? -21.832 -2.498 1.994 1.00 63.16 99 VAL A C 1
ATOM 766 O O . VAL A 1 99 ? -21.254 -1.757 1.203 1.00 63.16 99 VAL A O 1
ATOM 769 N N . SER A 1 100 ? -23.086 -2.912 1.783 1.00 68.19 100 SER A N 1
ATOM 770 C CA . SER A 1 100 ? -23.900 -2.496 0.639 1.00 68.19 100 SER A CA 1
ATOM 771 C C . SER A 1 100 ? -24.514 -1.095 0.795 1.00 68.19 100 SER A C 1
ATOM 773 O O . SER A 1 100 ? -25.034 -0.537 -0.177 1.00 68.19 100 SER A O 1
ATOM 775 N N . ASP A 1 101 ? -24.404 -0.469 1.976 1.00 70.62 101 ASP A N 1
ATOM 776 C CA . ASP A 1 101 ? -24.837 0.913 2.184 1.00 70.62 101 ASP A CA 1
ATOM 777 C C . ASP A 1 101 ? -23.877 1.907 1.505 1.00 70.62 101 ASP A C 1
ATOM 779 O O . ASP A 1 101 ? -22.756 2.168 1.951 1.00 70.62 101 ASP A O 1
ATOM 783 N N . LYS A 1 102 ? -24.373 2.551 0.443 1.00 66.19 102 LYS A N 1
ATOM 784 C CA . LYS A 1 102 ? -23.675 3.602 -0.315 1.00 66.19 102 LYS A CA 1
ATOM 785 C C . LYS A 1 102 ? -23.197 4.786 0.538 1.00 66.19 102 LYS A C 1
ATOM 787 O O . LYS A 1 102 ? -22.278 5.486 0.126 1.00 66.19 102 LYS A O 1
ATOM 792 N N . TYR A 1 103 ? -23.817 5.050 1.690 1.00 67.25 103 TYR A N 1
ATOM 793 C CA . TYR A 1 103 ? -23.407 6.121 2.607 1.00 67.25 103 TYR A CA 1
ATOM 794 C C . TYR A 1 103 ? -22.327 5.675 3.597 1.00 67.25 103 TYR A C 1
ATOM 796 O O . TYR A 1 103 ? -21.625 6.515 4.175 1.00 67.25 103 TYR A O 1
ATOM 804 N N . ASN A 1 104 ? -22.180 4.362 3.767 1.00 68.06 104 ASN A N 1
ATOM 805 C CA . ASN A 1 104 ? -21.135 3.730 4.554 1.00 68.06 104 ASN A CA 1
ATOM 806 C C . ASN A 1 104 ? -19.841 3.539 3.740 1.00 68.06 104 ASN A C 1
ATOM 808 O O . ASN A 1 104 ? -18.768 3.408 4.322 1.00 68.06 104 ASN A O 1
ATOM 812 N N . TYR A 1 105 ? -19.933 3.594 2.409 1.00 60.50 105 TYR A N 1
ATOM 813 C CA . TYR A 1 105 ? -18.835 3.399 1.464 1.00 60.50 105 TYR A CA 1
ATOM 814 C C . TYR A 1 105 ? -18.194 4.724 1.006 1.00 60.50 105 TYR A C 1
ATOM 816 O O . TYR A 1 105 ? -18.868 5.615 0.487 1.00 60.50 105 TYR A O 1
ATOM 824 N N . ARG A 1 106 ? -16.871 4.864 1.147 1.00 66.31 106 ARG A N 1
ATOM 825 C CA . ARG A 1 106 ? -16.082 5.972 0.570 1.00 66.31 106 ARG A CA 1
ATOM 826 C C . ARG A 1 106 ? -14.843 5.419 -0.136 1.00 66.31 106 ARG A C 1
ATOM 828 O O . ARG A 1 106 ? -13.865 5.124 0.535 1.00 66.31 106 ARG A O 1
ATOM 835 N N . PRO A 1 107 ? -14.836 5.251 -1.464 1.00 62.19 107 PRO A N 1
ATOM 836 C CA . PRO A 1 107 ? -13.675 4.689 -2.137 1.00 62.19 107 PRO A CA 1
ATOM 837 C C . PRO A 1 107 ? -12.549 5.725 -2.221 1.00 62.19 107 PRO A C 1
ATOM 839 O O . PRO A 1 107 ? -12.791 6.881 -2.570 1.00 62.19 107 PRO A O 1
ATOM 842 N N . ILE A 1 108 ? -11.311 5.304 -1.971 1.00 68.00 108 ILE A N 1
ATOM 843 C CA . ILE A 1 108 ? -10.116 6.020 -2.433 1.00 68.00 108 ILE A CA 1
ATOM 844 C C . ILE A 1 108 ? -9.595 5.299 -3.667 1.00 68.00 108 ILE A C 1
ATOM 846 O O . ILE A 1 108 ? -9.387 4.092 -3.634 1.00 68.00 108 ILE A O 1
ATOM 850 N N . SER A 1 109 ? -9.386 6.037 -4.755 1.00 60.09 109 SER A N 1
ATOM 851 C CA . SER A 1 109 ? -8.875 5.499 -6.013 1.00 60.09 109 SER A CA 1
ATOM 852 C C . SER A 1 109 ? -7.510 6.104 -6.316 1.00 60.09 109 SER A C 1
ATOM 854 O O . SER A 1 109 ? -7.400 7.315 -6.499 1.00 60.09 109 SER A O 1
ATOM 856 N N . LEU A 1 110 ? -6.479 5.266 -6.400 1.00 63.47 110 LEU A N 1
ATOM 857 C CA . LEU A 1 110 ? -5.148 5.648 -6.856 1.00 63.47 110 LEU A CA 1
ATOM 858 C C . LEU A 1 110 ? -4.931 5.073 -8.257 1.00 63.47 110 LEU A C 1
ATOM 860 O O . LEU A 1 110 ? -4.805 3.862 -8.420 1.00 63.47 110 LEU A O 1
ATOM 864 N N . ALA A 1 111 ? -4.903 5.936 -9.268 1.00 57.28 111 ALA A N 1
ATOM 865 C CA . ALA A 1 111 ? -4.660 5.541 -10.651 1.00 57.28 111 ALA A CA 1
ATOM 866 C C . ALA A 1 111 ? -3.238 5.913 -11.076 1.00 57.28 111 ALA A C 1
ATOM 868 O O . ALA A 1 111 ? -2.756 7.003 -10.772 1.00 57.28 111 ALA A O 1
ATOM 869 N N . THR A 1 112 ? -2.584 5.020 -11.811 1.00 57.47 112 THR A N 1
ATOM 870 C CA . THR A 1 112 ? -1.364 5.329 -12.558 1.00 57.47 112 THR A CA 1
ATOM 871 C C . THR A 1 112 ? -1.626 5.165 -14.047 1.00 57.47 112 THR A C 1
ATOM 873 O O . THR A 1 112 ? -2.332 4.243 -14.467 1.00 57.47 112 THR A O 1
ATOM 876 N N . VAL A 1 113 ? -1.065 6.074 -14.840 1.00 54.72 113 VAL A N 1
ATOM 877 C CA . VAL A 1 113 ? -1.074 5.993 -16.299 1.00 54.72 113 VAL A CA 1
ATOM 878 C C . VAL A 1 113 ? 0.259 5.395 -16.720 1.00 54.72 113 VAL A C 1
ATOM 880 O O . VAL A 1 113 ? 1.311 5.968 -16.437 1.00 54.72 113 VAL A O 1
ATOM 883 N N . THR A 1 114 ? 0.224 4.249 -17.394 1.00 54.53 114 THR A N 1
ATOM 884 C CA . THR A 1 114 ? 1.392 3.734 -18.112 1.00 54.53 114 THR A CA 1
ATOM 885 C C . THR A 1 114 ? 1.590 4.616 -19.344 1.00 54.53 114 THR A C 1
ATOM 887 O O . THR A 1 114 ? 0.884 4.479 -20.342 1.00 54.53 114 THR A O 1
ATOM 890 N N . ALA A 1 115 ? 2.494 5.594 -19.251 1.00 42.66 115 ALA A N 1
ATOM 891 C CA . ALA A 1 115 ? 2.867 6.422 -20.394 1.00 42.66 115 ALA A CA 1
ATOM 892 C C . ALA A 1 115 ? 3.685 5.575 -21.387 1.00 42.66 115 ALA A C 1
ATOM 894 O O 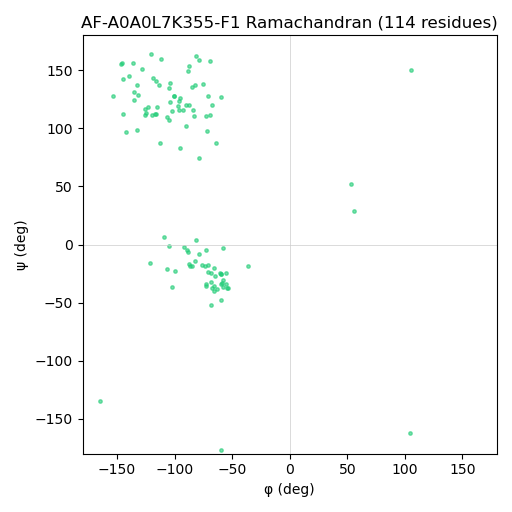. ALA A 1 115 ? 4.638 4.912 -20.980 1.00 42.66 115 ALA A O 1
ATOM 895 N N . LYS A 1 116 ? 3.260 5.571 -22.658 1.00 42.19 116 LYS A N 1
ATOM 896 C CA . LYS A 1 116 ? 3.995 4.982 -23.790 1.00 42.19 116 LYS A CA 1
ATOM 897 C C . LYS A 1 116 ? 5.262 5.767 -24.102 1.00 42.19 116 LYS A C 1
ATOM 899 O O . LYS A 1 116 ? 5.201 7.014 -24.011 1.00 42.19 116 LYS A O 1
#

InterPro domains:
  IPR005135 Endonuclease/exonuclease/phosphatase [PF03372] (6-85)
  IPR036691 Endonuclease/exonuclease/phosphatase supe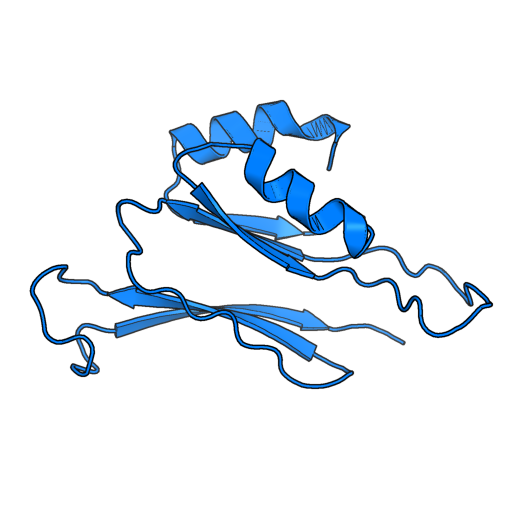rfamily [G3DSA:3.60.10.10] (2-107)
  IPR036691 Endonuclease/exonuclease/phosphatase superfamily [SSF56219] (9-71)

Organism: Operophtera brumata (NCBI:txid104452)

Secondary structure (DSSP, 8-state):
-GGGHHHHHHHHHH-SEEEEE-----GGGGGGGGGT-TTEEEEEE-S---SSSS--S-----EEEEEETTT--S-------TTEEEEEEEEES-TTS-TT-TTTEEEEEEEEE---

Sequence (116 aa):
MKTSVNEIRKLCDTADIVCLQETWLLPHDISYLGEIHEDFGYAGTSAVDVSSDVLQGRPFGGVAILWRKALFYDVSVLQSGNLMRTIVIPIVKNKTGDVSDKYNYRPISLATVTAK